Protein AF-A0A549SCI5-F1 (afdb_monomer_lite)

Foldseek 3Di:
DVPCVPPFDDDVHAGPQLVVLVVQCVVDVDPVSVVVSVVRNVVRNVCVVVVHDPVRVVVVVVVVVD

pLDDT: mean 73.76, std 9.06, range [51.25, 86.81]

Sequence (66 aa):
MWRNTALPTRILFLDGRACLPLLVFVVYWSWVTFYIAIGGMTFFIVVSWAGLTVSSVLRLLRRMLI

Structure (mmCIF, N/CA/C/O backbone):
data_AF-A0A549SCI5-F1
#
_entry.id   AF-A0A549SCI5-F1
#
loop_
_atom_site.group_PDB
_atom_site.id
_atom_site.type_symbol
_atom_site.label_atom_id
_atom_site.label_alt_id
_atom_site.label_comp_id
_atom_site.label_asym_id
_atom_site.label_entity_id
_atom_site.label_seq_id
_atom_site.pdbx_PDB_ins_code
_atom_site.Cartn_x
_atom_site.Cartn_y
_atom_site.Cartn_z
_atom_site.occupancy
_atom_site.B_iso_or_equiv
_atom_site.auth_seq_id
_atom_site.auth_comp_id
_atom_site.auth_asym_id
_atom_site.auth_atom_id
_atom_site.pdbx_PDB_model_num
ATOM 1 N N . MET A 1 1 ? 21.606 -16.719 -7.700 1.00 51.25 1 MET A N 1
ATOM 2 C CA . MET A 1 1 ? 20.463 -16.487 -6.784 1.00 51.25 1 MET A CA 1
ATOM 3 C C . MET A 1 1 ? 20.064 -15.013 -6.620 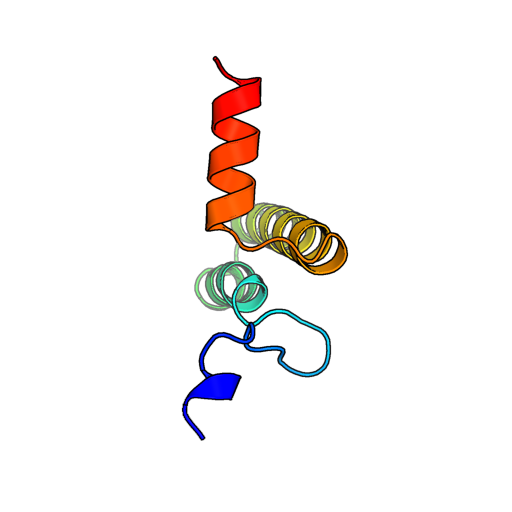1.00 51.25 1 MET A C 1
ATOM 5 O O . MET A 1 1 ? 18.917 -14.764 -6.289 1.00 51.25 1 MET A O 1
ATOM 9 N N . TRP A 1 2 ? 20.914 -14.030 -6.959 1.00 57.84 2 TRP A N 1
ATOM 10 C CA . TRP A 1 2 ? 20.569 -12.591 -6.905 1.00 57.84 2 TRP A CA 1
ATOM 11 C C . TRP A 1 2 ? 19.464 -12.141 -7.883 1.00 57.84 2 TRP A C 1
ATOM 13 O O . TRP A 1 2 ? 18.900 -11.067 -7.744 1.00 57.84 2 TRP A O 1
ATOM 23 N N . ARG A 1 3 ? 19.152 -12.946 -8.910 1.00 61.44 3 ARG A N 1
ATOM 24 C CA . ARG A 1 3 ? 18.265 -12.529 -10.011 1.00 61.44 3 ARG A CA 1
ATOM 25 C C . ARG A 1 3 ? 16.795 -12.476 -9.589 1.00 61.44 3 ARG A C 1
ATOM 27 O O . ARG A 1 3 ? 16.003 -11.792 -10.225 1.00 61.44 3 ARG A O 1
ATOM 34 N N . ASN A 1 4 ? 16.446 -13.174 -8.510 1.00 63.09 4 ASN A N 1
ATOM 35 C CA . ASN A 1 4 ? 15.068 -13.303 -8.050 1.00 63.09 4 ASN A CA 1
ATOM 36 C C . ASN A 1 4 ? 14.710 -12.315 -6.929 1.00 63.09 4 ASN A C 1
ATOM 38 O O . ASN A 1 4 ? 13.532 -12.189 -6.619 1.00 63.09 4 ASN A O 1
ATOM 42 N N . THR A 1 5 ? 15.669 -11.581 -6.349 1.00 59.25 5 THR A N 1
ATOM 43 C CA . THR A 1 5 ? 15.374 -10.560 -5.321 1.00 59.25 5 THR A CA 1
ATOM 44 C C . THR A 1 5 ? 14.679 -9.326 -5.892 1.00 59.25 5 THR A C 1
ATOM 46 O O . THR A 1 5 ? 14.040 -8.588 -5.150 1.00 59.25 5 THR A O 1
ATOM 49 N N . ALA A 1 6 ? 14.771 -9.105 -7.206 1.00 61.88 6 ALA A N 1
ATOM 50 C CA . ALA A 1 6 ? 14.070 -8.022 -7.891 1.00 61.88 6 ALA A CA 1
ATOM 51 C C . ALA A 1 6 ? 12.608 -8.364 -8.236 1.00 61.88 6 ALA A C 1
ATOM 53 O O . ALA A 1 6 ? 11.855 -7.479 -8.646 1.00 61.88 6 ALA A O 1
ATOM 54 N N . LEU A 1 7 ? 12.201 -9.632 -8.102 1.00 64.06 7 LEU A N 1
ATOM 55 C CA . LEU A 1 7 ? 10.834 -10.046 -8.400 1.00 64.06 7 LEU A CA 1
ATOM 56 C C . LEU A 1 7 ? 9.901 -9.600 -7.264 1.00 64.06 7 LEU A C 1
ATOM 58 O O . LEU A 1 7 ? 10.252 -9.736 -6.090 1.00 64.06 7 LEU A O 1
ATOM 62 N N . PRO A 1 8 ? 8.711 -9.066 -7.582 1.00 63.22 8 PRO A N 1
ATOM 63 C CA . PRO A 1 8 ? 7.735 -8.702 -6.566 1.00 63.22 8 PRO A CA 1
ATOM 64 C C . PRO A 1 8 ? 7.328 -9.944 -5.762 1.00 63.22 8 PRO A C 1
ATOM 66 O O . PRO A 1 8 ? 7.008 -10.992 -6.324 1.00 63.22 8 PRO A O 1
ATOM 69 N N . THR A 1 9 ? 7.360 -9.830 -4.434 1.00 65.12 9 THR A N 1
ATOM 70 C CA . THR A 1 9 ? 6.954 -10.894 -3.515 1.00 65.12 9 THR A CA 1
ATOM 71 C C . THR A 1 9 ? 5.447 -11.113 -3.610 1.00 65.12 9 THR A C 1
ATOM 73 O O . THR A 1 9 ? 4.658 -10.327 -3.086 1.00 65.12 9 THR A O 1
ATOM 76 N N . ARG A 1 10 ? 5.049 -12.189 -4.292 1.00 61.94 10 ARG A N 1
ATOM 77 C CA . ARG A 1 10 ? 3.657 -12.637 -4.400 1.00 61.94 10 ARG A CA 1
ATOM 78 C C . ARG A 1 10 ? 3.373 -13.705 -3.346 1.00 61.94 10 ARG A C 1
ATOM 80 O O . ARG A 1 10 ? 4.058 -14.723 -3.299 1.00 61.94 10 ARG A O 1
ATOM 87 N N . ILE A 1 11 ? 2.362 -13.477 -2.515 1.00 61.91 11 ILE A N 1
ATOM 88 C CA . ILE A 1 11 ? 1.827 -14.444 -1.552 1.00 61.91 11 ILE A CA 1
ATOM 89 C C . ILE A 1 11 ? 0.575 -15.058 -2.187 1.00 61.91 11 ILE A C 1
ATOM 91 O O . ILE A 1 11 ? -0.467 -14.407 -2.249 1.00 61.91 11 ILE A O 1
ATOM 95 N N . LEU A 1 12 ? 0.688 -16.297 -2.684 1.00 57.16 12 LEU A N 1
ATOM 96 C CA . LEU A 1 12 ? -0.319 -17.025 -3.481 1.00 57.16 12 LEU A CA 1
ATOM 97 C C . LEU A 1 12 ? -0.770 -16.301 -4.770 1.00 57.16 12 LEU A C 1
ATOM 99 O O . LEU A 1 12 ? -0.451 -16.751 -5.863 1.00 57.16 12 LEU A O 1
ATOM 103 N N . PHE A 1 13 ? -1.486 -15.186 -4.640 1.00 56.09 13 PHE A N 1
ATOM 104 C CA . PHE A 1 13 ? -2.001 -14.325 -5.716 1.00 56.09 13 PHE A CA 1
ATOM 105 C C . PHE A 1 13 ? -2.019 -12.838 -5.330 1.00 56.09 13 PHE A C 1
ATOM 107 O O . PHE A 1 13 ? -2.247 -11.980 -6.180 1.00 56.09 13 PHE A O 1
ATOM 114 N N . LEU A 1 14 ? -1.774 -12.524 -4.054 1.00 56.88 14 LEU A N 1
ATOM 115 C CA . LEU A 1 14 ? -1.702 -11.165 -3.549 1.00 56.88 14 LEU A CA 1
ATOM 116 C C . LEU A 1 14 ? -0.255 -10.689 -3.576 1.00 56.88 14 LEU A C 1
ATOM 118 O O . LEU A 1 14 ? 0.636 -11.353 -3.044 1.00 56.88 14 LEU A O 1
ATOM 122 N N . ASP A 1 15 ? -0.009 -9.510 -4.136 1.00 66.94 15 ASP A N 1
ATOM 123 C CA . ASP A 1 15 ? 1.264 -8.841 -3.890 1.00 66.94 15 ASP A CA 1
ATOM 124 C C . ASP A 1 15 ? 1.416 -8.588 -2.388 1.00 66.94 15 ASP A C 1
ATOM 126 O O . ASP A 1 15 ? 0.495 -8.088 -1.742 1.00 66.94 15 ASP A O 1
ATOM 130 N N . GLY A 1 16 ? 2.600 -8.846 -1.829 1.00 64.12 16 GLY A N 1
ATOM 131 C CA . GLY A 1 16 ? 2.883 -8.619 -0.406 1.00 64.12 16 GLY A CA 1
ATOM 132 C C . GLY A 1 16 ? 2.644 -7.171 0.045 1.00 64.12 16 GLY A C 1
ATOM 133 O O . GLY A 1 16 ? 2.492 -6.897 1.230 1.00 64.12 16 GLY A O 1
ATOM 134 N N . ARG A 1 17 ? 2.545 -6.229 -0.900 1.00 66.81 17 ARG A N 1
ATOM 135 C CA . ARG A 1 17 ? 2.197 -4.821 -0.652 1.00 66.81 17 ARG A CA 1
ATOM 136 C C . ARG A 1 17 ? 0.700 -4.614 -0.421 1.00 66.81 17 ARG A C 1
ATOM 138 O O . ARG A 1 17 ? 0.336 -3.742 0.356 1.00 66.81 17 ARG A O 1
ATOM 145 N N . ALA A 1 18 ? -0.153 -5.440 -1.028 1.00 66.81 18 ALA A N 1
ATOM 146 C CA . ALA A 1 18 ? -1.589 -5.458 -0.760 1.00 66.81 18 ALA A CA 1
ATOM 147 C C . ALA A 1 18 ? -1.908 -6.006 0.647 1.00 66.81 18 ALA A C 1
ATOM 149 O O . ALA A 1 18 ? -3.003 -5.782 1.156 1.00 66.81 18 ALA A O 1
ATOM 150 N N . CYS A 1 19 ? -0.941 -6.641 1.322 1.00 69.38 19 CYS A N 1
ATOM 151 C CA . CYS A 1 19 ? -1.076 -7.033 2.725 1.00 69.38 19 CYS A CA 1
ATOM 152 C C . CYS A 1 19 ? -0.947 -5.855 3.705 1.00 69.38 19 CYS A C 1
ATOM 154 O O . CYS A 1 19 ? -1.462 -5.959 4.812 1.00 69.38 19 CYS A O 1
ATOM 156 N N . LEU A 1 20 ? -0.314 -4.735 3.327 1.00 75.38 20 LEU A N 1
ATOM 157 C CA . LEU A 1 20 ? -0.210 -3.549 4.193 1.00 75.38 20 LEU A CA 1
ATOM 158 C C . LEU A 1 20 ? -1.581 -2.948 4.552 1.00 75.38 20 LEU A C 1
ATOM 160 O O . LEU A 1 20 ? -1.855 -2.808 5.743 1.00 75.38 20 LEU A O 1
ATOM 164 N N . PRO A 1 21 ? -2.469 -2.628 3.587 1.00 76.25 21 PRO A N 1
ATOM 165 C CA . PRO A 1 21 ? -3.804 -2.126 3.911 1.00 76.25 21 PRO A CA 1
ATOM 166 C C . PRO A 1 21 ? -4.633 -3.135 4.718 1.00 76.25 21 PRO A C 1
ATOM 168 O O . PRO A 1 21 ? -5.368 -2.744 5.621 1.00 76.25 21 PRO A O 1
ATOM 171 N N . LEU A 1 22 ? -4.469 -4.432 4.446 1.00 76.38 22 LEU A N 1
ATOM 172 C CA . LEU A 1 22 ? -5.140 -5.493 5.196 1.00 76.38 22 LEU A CA 1
ATOM 173 C C . LEU A 1 22 ? -4.650 -5.558 6.653 1.00 76.38 22 LEU A C 1
ATOM 175 O O . LEU A 1 22 ? -5.459 -5.699 7.566 1.00 76.38 22 LEU A O 1
ATOM 179 N N . LEU A 1 23 ? -3.349 -5.372 6.890 1.00 78.38 23 LEU A N 1
ATOM 180 C CA . LEU A 1 23 ? -2.765 -5.327 8.232 1.00 78.38 23 LEU A CA 1
ATOM 181 C C . LEU A 1 23 ? -3.277 -4.120 9.031 1.00 78.38 23 LEU A C 1
ATOM 183 O O . LEU A 1 23 ? -3.601 -4.271 10.206 1.00 78.38 23 LEU A O 1
ATOM 187 N N . VAL A 1 24 ? -3.433 -2.950 8.399 1.00 79.94 24 VAL A N 1
ATOM 188 C CA . VAL A 1 24 ? -4.016 -1.759 9.050 1.00 79.94 24 VAL A CA 1
ATOM 189 C C . VAL A 1 24 ? -5.445 -2.027 9.531 1.00 79.94 24 VAL A C 1
ATOM 191 O O . VAL A 1 24 ? -5.794 -1.630 10.640 1.00 79.94 24 VAL A O 1
ATOM 194 N N . PHE A 1 25 ? -6.254 -2.735 8.739 1.00 77.06 25 PHE A N 1
ATOM 195 C CA . PHE A 1 25 ? -7.608 -3.115 9.147 1.00 77.06 25 PHE A CA 1
ATOM 196 C C . PHE A 1 25 ? -7.619 -4.101 10.324 1.00 77.06 25 PHE A C 1
ATOM 198 O O . PHE A 1 25 ? -8.413 -3.940 11.247 1.00 77.06 25 PHE A O 1
ATOM 205 N N . VAL A 1 26 ? -6.715 -5.087 10.326 1.00 81.50 26 VAL A N 1
ATOM 206 C CA . VAL A 1 26 ? -6.602 -6.053 11.433 1.00 81.50 26 VAL A CA 1
ATOM 207 C C . VAL A 1 26 ? -6.164 -5.372 12.736 1.00 81.50 26 VAL A C 1
ATOM 209 O O . VAL A 1 26 ? -6.667 -5.722 13.799 1.00 81.50 26 VAL A O 1
ATOM 212 N N . VAL A 1 27 ? -5.253 -4.393 12.669 1.00 85.25 27 VAL A N 1
ATOM 213 C CA . VAL A 1 27 ? -4.756 -3.665 13.853 1.00 85.25 27 VAL A CA 1
ATOM 214 C C . VAL A 1 27 ? -5.788 -2.674 14.392 1.00 85.25 27 VAL A C 1
ATOM 216 O O . VAL A 1 27 ? -5.938 -2.546 15.605 1.00 85.25 27 VAL A O 1
ATOM 219 N N . TYR A 1 28 ? -6.498 -1.966 13.511 1.00 79.31 28 TYR A N 1
ATOM 220 C CA . TYR A 1 28 ? -7.515 -0.996 13.902 1.00 79.31 28 TYR A CA 1
ATOM 221 C C . TYR A 1 28 ? -8.839 -1.333 13.228 1.00 79.31 28 TYR A C 1
ATOM 223 O O . TYR A 1 28 ? -9.104 -0.935 12.091 1.00 79.31 28 TYR A O 1
ATOM 231 N N . TRP A 1 29 ? -9.676 -2.068 13.956 1.00 77.38 29 TRP A N 1
ATOM 232 C CA . TRP A 1 29 ? -10.969 -2.525 13.467 1.00 77.38 29 TRP A CA 1
ATOM 233 C C . TRP A 1 29 ? -11.994 -1.386 13.498 1.00 77.38 29 TRP A C 1
ATOM 235 O O . TRP A 1 29 ? -12.624 -1.108 14.518 1.00 77.38 29 TRP A O 1
ATOM 245 N N . SER A 1 30 ? -12.145 -0.695 12.371 1.00 84.38 30 SER A N 1
ATOM 246 C CA . SER A 1 30 ? -13.103 0.392 12.187 1.00 84.38 30 SER A CA 1
ATOM 247 C C . SER A 1 30 ? -13.666 0.370 10.768 1.00 84.38 30 SER A C 1
ATOM 249 O O . SER A 1 30 ? -13.024 -0.080 9.819 1.00 84.38 30 SER A O 1
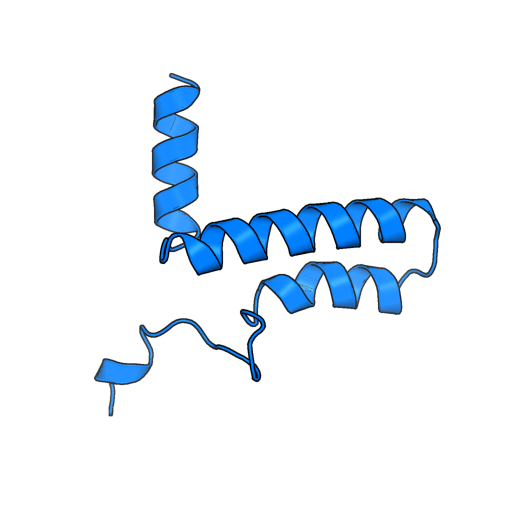ATOM 251 N N . TRP A 1 31 ? -14.878 0.892 10.597 1.00 85.31 31 TRP A N 1
ATOM 252 C CA . TRP A 1 31 ? -15.507 1.017 9.281 1.00 85.31 31 TRP A CA 1
ATOM 253 C C . TRP A 1 31 ? -14.69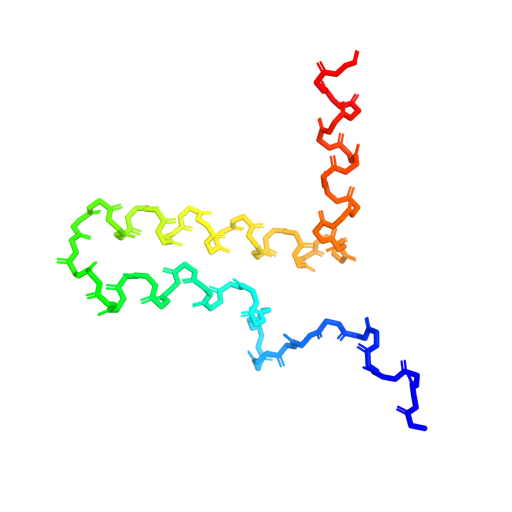1 1.907 8.335 1.00 85.31 31 TRP A C 1
ATOM 255 O O . TRP A 1 31 ? -14.625 1.643 7.140 1.00 85.31 31 TRP A O 1
ATOM 265 N N . VAL A 1 32 ? -14.003 2.923 8.862 1.00 83.94 32 VAL A N 1
ATOM 266 C CA . VAL A 1 32 ? -13.136 3.801 8.059 1.00 83.94 32 VAL A CA 1
ATOM 267 C C . VAL A 1 32 ? -11.918 3.042 7.533 1.00 83.94 32 VAL A C 1
ATOM 269 O O . VAL A 1 32 ? -11.600 3.123 6.347 1.00 83.94 32 VAL A O 1
ATOM 272 N N . THR A 1 33 ? -11.253 2.262 8.389 1.00 83.56 33 THR A N 1
ATOM 273 C CA . THR A 1 33 ? -10.098 1.453 7.979 1.00 83.56 33 THR A CA 1
ATOM 274 C C . THR A 1 33 ? -10.489 0.329 7.038 1.00 83.56 33 THR A C 1
ATOM 276 O O . THR A 1 33 ? -9.684 -0.018 6.182 1.00 83.56 33 THR A O 1
ATOM 279 N N . PHE A 1 34 ? -11.724 -0.171 7.107 1.00 82.50 34 PHE A N 1
ATOM 280 C CA . PHE A 1 34 ? -12.258 -1.113 6.124 1.00 82.50 34 PHE A CA 1
ATOM 281 C C . PHE A 1 34 ? -12.312 -0.510 4.712 1.00 82.50 34 PHE A C 1
ATOM 283 O O . PHE A 1 34 ? -11.779 -1.099 3.771 1.00 82.50 34 PHE A O 1
ATOM 290 N N . TYR A 1 35 ? -12.878 0.693 4.556 1.00 84.06 35 TYR A N 1
ATOM 291 C CA . TYR A 1 35 ? -12.927 1.367 3.252 1.00 84.06 35 TYR A CA 1
ATOM 292 C C . TYR A 1 35 ? -11.530 1.709 2.721 1.00 84.06 35 TYR A C 1
ATOM 294 O O . TYR A 1 35 ? -11.254 1.509 1.536 1.00 84.06 35 TYR A O 1
ATOM 302 N N . ILE A 1 36 ? -10.626 2.166 3.595 1.00 83.62 36 ILE A N 1
ATOM 303 C CA . ILE A 1 36 ? -9.226 2.433 3.232 1.00 83.62 36 ILE A CA 1
ATOM 304 C C . ILE A 1 36 ? -8.522 1.139 2.813 1.00 83.62 36 ILE A C 1
ATOM 306 O O . ILE A 1 36 ? -7.783 1.132 1.827 1.0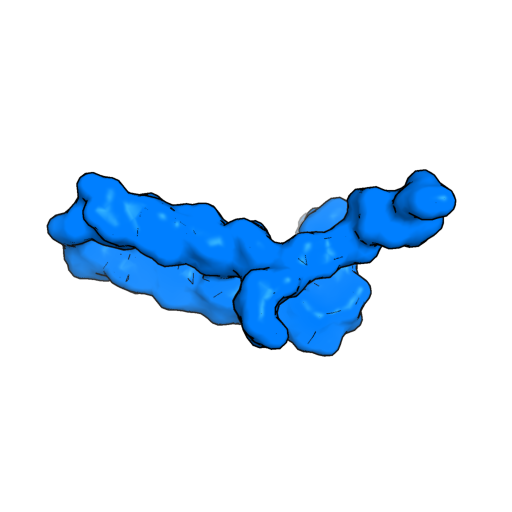0 83.62 36 ILE A O 1
ATOM 310 N N . ALA A 1 37 ? -8.765 0.039 3.528 1.00 83.12 37 ALA A N 1
ATOM 311 C CA . ALA A 1 37 ? -8.156 -1.243 3.228 1.00 83.12 37 ALA A CA 1
ATOM 312 C C . ALA A 1 37 ? -8.615 -1.773 1.868 1.00 83.12 37 ALA A C 1
ATOM 314 O O . ALA A 1 37 ? -7.772 -2.137 1.052 1.00 83.12 37 ALA A O 1
ATOM 315 N N . ILE A 1 38 ? -9.920 -1.735 1.579 1.00 86.44 38 ILE A N 1
ATOM 316 C CA . ILE A 1 38 ? -10.466 -2.122 0.270 1.00 86.44 38 ILE A CA 1
ATOM 317 C C . ILE A 1 38 ? -9.902 -1.238 -0.843 1.00 86.44 38 ILE A C 1
ATOM 319 O O . ILE A 1 38 ? -9.459 -1.758 -1.870 1.00 86.44 38 ILE A O 1
ATOM 323 N N . GLY A 1 39 ? -9.879 0.084 -0.647 1.00 86.81 39 GLY A N 1
ATOM 324 C CA . GLY A 1 39 ? -9.349 1.021 -1.639 1.00 86.81 39 GLY A CA 1
ATOM 325 C C . GLY A 1 39 ? -7.870 0.766 -1.938 1.00 86.81 39 GLY A C 1
ATOM 326 O O . GLY A 1 39 ? -7.482 0.619 -3.098 1.00 86.81 39 GLY A O 1
ATOM 327 N N . GLY A 1 40 ? -7.052 0.629 -0.892 1.00 83.56 40 GLY A N 1
ATOM 328 C CA . GLY A 1 40 ? -5.627 0.326 -1.018 1.00 83.56 40 GLY A CA 1
ATOM 329 C C . GLY A 1 40 ? -5.375 -1.037 -1.661 1.00 83.56 40 GLY A C 1
ATOM 330 O O . GLY A 1 40 ? -4.549 -1.151 -2.565 1.00 83.56 40 GLY A O 1
ATOM 331 N N . MET A 1 41 ? -6.112 -2.067 -1.247 1.00 83.50 41 MET A N 1
ATOM 332 C CA . MET A 1 41 ? -5.990 -3.420 -1.790 1.00 83.50 41 MET A CA 1
ATOM 333 C C . MET A 1 41 ? -6.346 -3.450 -3.279 1.00 83.50 41 MET A C 1
ATOM 335 O O . MET A 1 41 ? -5.572 -3.973 -4.075 1.00 83.50 41 MET A O 1
ATOM 339 N N . THR A 1 42 ? -7.451 -2.809 -3.670 1.00 82.62 42 THR A N 1
ATOM 340 C CA . THR A 1 42 ? -7.876 -2.706 -5.075 1.00 82.62 42 THR A CA 1
ATOM 341 C C . THR A 1 42 ? -6.834 -1.969 -5.913 1.00 82.62 42 THR A C 1
ATOM 343 O O . THR A 1 42 ? -6.461 -2.444 -6.983 1.00 82.62 42 THR A O 1
ATOM 346 N N . PHE A 1 43 ? -6.289 -0.856 -5.409 1.00 82.06 43 PHE A N 1
ATOM 347 C CA . PHE A 1 43 ? -5.224 -0.122 -6.091 1.00 82.06 43 PHE A CA 1
ATOM 348 C C . PHE A 1 43 ? -3.987 -0.999 -6.329 1.00 82.06 43 PHE A C 1
ATOM 350 O O . PHE A 1 43 ? -3.505 -1.098 -7.457 1.00 82.06 43 PHE A O 1
ATOM 357 N N . PHE A 1 44 ? -3.494 -1.686 -5.295 1.00 78.12 44 PHE A N 1
ATOM 358 C CA . PHE A 1 44 ? -2.326 -2.556 -5.435 1.00 78.12 44 PHE A CA 1
ATOM 359 C C . PHE A 1 44 ? -2.593 -3.770 -6.332 1.00 78.12 44 PHE A C 1
ATOM 361 O O . PHE A 1 44 ? -1.695 -4.163 -7.072 1.00 78.12 44 PHE A O 1
ATOM 368 N N . ILE A 1 45 ? -3.812 -4.319 -6.335 1.00 78.62 45 ILE A N 1
ATOM 369 C CA . ILE A 1 45 ? -4.214 -5.388 -7.262 1.00 78.62 45 ILE A CA 1
ATOM 370 C C . ILE A 1 45 ? -4.169 -4.897 -8.712 1.00 78.62 45 ILE A C 1
ATOM 372 O O . ILE A 1 45 ? -3.587 -5.573 -9.557 1.00 78.62 45 ILE A O 1
ATOM 376 N N . VAL A 1 46 ? -4.717 -3.715 -9.011 1.00 78.81 46 VAL A N 1
ATOM 377 C CA . VAL A 1 46 ? -4.696 -3.143 -10.371 1.00 78.81 46 VAL A CA 1
ATOM 378 C C . VAL A 1 46 ? -3.260 -2.891 -10.839 1.00 78.81 46 VAL A C 1
ATOM 380 O O . VAL A 1 46 ? -2.907 -3.216 -11.971 1.00 78.81 46 VAL A O 1
ATOM 383 N N . VAL A 1 47 ? -2.404 -2.375 -9.954 1.00 77.06 47 VAL A N 1
ATOM 384 C CA . VAL A 1 47 ? -0.975 -2.170 -10.238 1.00 77.06 47 VAL A CA 1
ATOM 385 C C . VAL A 1 47 ? -0.254 -3.498 -10.493 1.00 77.06 47 VAL A C 1
ATOM 387 O O . VAL A 1 47 ? 0.537 -3.593 -11.434 1.00 77.06 47 VAL A O 1
ATOM 390 N N . SER A 1 48 ? -0.565 -4.528 -9.701 1.00 74.00 48 SER A N 1
ATOM 391 C CA . SER A 1 48 ? -0.046 -5.887 -9.884 1.00 74.00 48 SER A CA 1
ATOM 392 C C . SER A 1 48 ? -0.449 -6.482 -11.225 1.00 74.00 48 SER A C 1
ATOM 394 O O . SER A 1 48 ? 0.372 -7.078 -11.926 1.00 74.00 48 SER A O 1
ATOM 396 N N . TRP A 1 49 ? -1.719 -6.294 -11.592 1.00 72.94 49 TRP A N 1
ATOM 397 C CA . TRP A 1 49 ? -2.293 -6.782 -12.837 1.00 72.94 49 TRP A CA 1
ATOM 398 C C . TRP A 1 49 ? -1.660 -6.098 -14.051 1.00 72.94 49 TRP A C 1
ATOM 400 O O . TRP A 1 49 ? -1.344 -6.759 -15.035 1.00 72.94 49 TRP A O 1
ATOM 410 N N . ALA A 1 50 ? -1.354 -4.803 -13.938 1.00 75.12 50 ALA A N 1
ATOM 411 C CA . ALA A 1 50 ? -0.594 -4.063 -14.942 1.00 75.12 50 ALA A CA 1
ATOM 412 C C . ALA A 1 50 ? 0.894 -4.474 -15.028 1.00 75.12 50 ALA A C 1
ATOM 414 O O . ALA A 1 50 ? 1.612 -3.987 -15.899 1.00 75.12 50 ALA A O 1
ATOM 415 N N . GLY A 1 51 ? 1.388 -5.330 -14.122 1.00 69.81 51 GLY A N 1
ATOM 416 C CA . GLY A 1 51 ? 2.799 -5.727 -14.055 1.00 69.81 51 GLY A CA 1
ATOM 417 C C . GLY A 1 51 ? 3.741 -4.571 -13.705 1.00 69.81 51 GLY A C 1
ATOM 418 O O . GLY A 1 51 ? 4.948 -4.655 -13.938 1.00 69.81 51 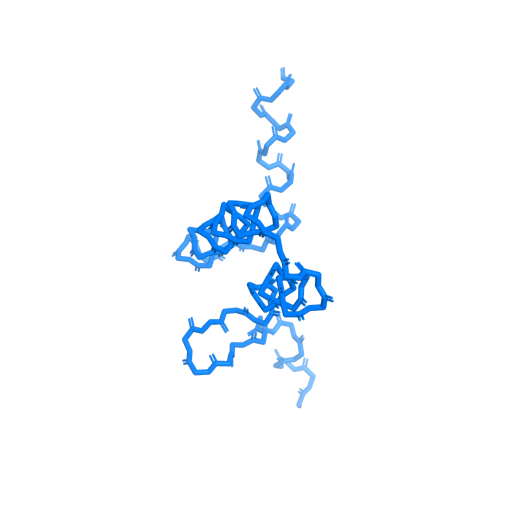GLY A O 1
ATOM 419 N N . LEU A 1 52 ? 3.203 -3.472 -13.167 1.00 70.75 52 LEU A N 1
ATOM 420 C CA . LEU A 1 52 ? 3.958 -2.261 -12.878 1.00 70.75 52 LEU A CA 1
ATOM 421 C C . LEU A 1 52 ? 4.510 -2.300 -11.455 1.00 70.75 52 LEU A C 1
ATOM 423 O O . LEU A 1 52 ? 3.855 -2.712 -10.501 1.00 70.75 52 LEU A O 1
ATOM 427 N N . THR A 1 53 ? 5.729 -1.793 -11.287 1.00 71.69 53 THR A N 1
ATOM 428 C CA . THR A 1 53 ? 6.259 -1.529 -9.947 1.00 71.69 53 THR A CA 1
ATOM 429 C C . THR A 1 53 ? 5.682 -0.221 -9.400 1.00 71.69 53 THR A C 1
ATOM 431 O O . THR A 1 53 ? 5.385 0.703 -10.156 1.00 71.69 53 THR A O 1
ATOM 434 N N . VAL A 1 54 ? 5.562 -0.102 -8.073 1.00 66.06 54 VAL A N 1
ATOM 435 C CA . VAL A 1 54 ? 5.056 1.125 -7.413 1.00 66.06 54 VAL A CA 1
ATOM 436 C C . VAL A 1 54 ? 5.849 2.375 -7.821 1.00 66.06 54 VAL A C 1
ATOM 438 O O . VAL A 1 54 ? 5.268 3.438 -8.012 1.00 66.06 54 VAL A O 1
ATOM 441 N N . SER A 1 55 ? 7.162 2.255 -8.026 1.00 67.44 55 SER A N 1
ATOM 442 C CA . SER A 1 55 ? 8.004 3.349 -8.522 1.00 67.44 55 SER A CA 1
ATOM 443 C C . SER A 1 55 ? 7.667 3.748 -9.965 1.00 67.44 55 SER A C 1
ATOM 445 O O . SER A 1 55 ? 7.669 4.940 -10.275 1.00 67.44 55 SER A O 1
ATOM 447 N N . SER A 1 56 ? 7.329 2.792 -10.837 1.00 70.38 56 SER A N 1
ATOM 448 C CA . SER A 1 56 ? 6.834 3.073 -12.194 1.00 70.38 56 SER A CA 1
ATOM 449 C C . SER A 1 56 ? 5.473 3.771 -12.172 1.00 70.38 56 SER A C 1
ATOM 451 O O . SER A 1 56 ? 5.273 4.732 -12.911 1.00 70.38 56 SER A O 1
ATOM 453 N N . VAL A 1 57 ? 4.562 3.342 -11.293 1.00 71.44 57 VAL A N 1
ATOM 454 C CA . VAL A 1 57 ? 3.245 3.979 -11.125 1.00 71.44 57 VAL A CA 1
ATOM 455 C C . VAL A 1 57 ? 3.394 5.402 -10.609 1.00 71.44 57 VAL A C 1
ATOM 457 O O . VAL A 1 57 ? 2.786 6.303 -11.167 1.00 71.44 57 VAL A O 1
ATOM 460 N N . LEU A 1 58 ? 4.260 5.645 -9.622 1.00 74.19 58 LEU A N 1
ATOM 461 C CA . LEU A 1 58 ? 4.550 6.999 -9.137 1.00 74.19 58 LEU A CA 1
ATOM 462 C C . LEU A 1 58 ? 5.120 7.907 -10.236 1.00 74.19 58 LEU A C 1
ATOM 464 O O . LEU A 1 58 ? 4.776 9.085 -10.292 1.00 74.19 58 LEU A O 1
ATOM 468 N N . ARG A 1 59 ? 5.964 7.375 -11.133 1.00 78.38 59 ARG A N 1
ATOM 469 C CA . ARG A 1 59 ? 6.448 8.122 -12.308 1.00 78.38 59 ARG A CA 1
ATOM 470 C C . ARG A 1 59 ? 5.325 8.437 -13.294 1.00 78.38 59 ARG A C 1
ATOM 472 O O . ARG A 1 59 ? 5.264 9.563 -13.777 1.00 78.38 59 ARG A O 1
ATOM 479 N N . LEU A 1 60 ? 4.449 7.473 -13.576 1.00 78.31 60 LEU A N 1
ATOM 480 C CA . LEU A 1 60 ? 3.293 7.673 -14.453 1.00 78.31 60 LEU A CA 1
ATOM 481 C C . LEU A 1 60 ? 2.336 8.714 -13.865 1.00 78.31 60 LEU A C 1
ATOM 483 O O . LEU A 1 60 ? 1.939 9.643 -14.554 1.00 78.31 60 LEU A O 1
ATOM 487 N N . LEU A 1 61 ? 2.026 8.590 -12.577 1.00 79.94 61 LEU A N 1
ATOM 488 C CA . LEU A 1 61 ? 1.109 9.470 -11.863 1.00 79.94 61 LEU A CA 1
ATOM 489 C C . LEU A 1 61 ? 1.666 10.895 -11.796 1.00 79.94 61 LEU A C 1
ATOM 491 O O . LEU A 1 61 ? 0.941 11.842 -12.071 1.00 79.94 61 LEU A O 1
ATOM 495 N N . ARG A 1 62 ? 2.979 11.048 -11.566 1.00 80.25 62 ARG A N 1
ATOM 496 C CA . ARG A 1 62 ? 3.671 12.340 -11.6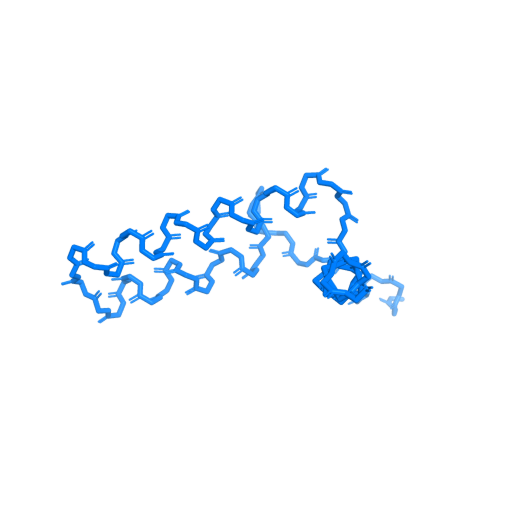82 1.00 80.25 62 ARG A CA 1
ATOM 497 C C . ARG A 1 62 ? 3.549 12.946 -13.083 1.00 80.25 62 ARG A C 1
ATOM 499 O O . ARG A 1 62 ? 3.336 14.143 -13.181 1.00 80.25 62 ARG A O 1
ATOM 506 N N . ARG A 1 63 ? 3.674 12.141 -14.143 1.00 85.88 63 ARG A N 1
ATOM 507 C CA . ARG A 1 63 ? 3.524 12.590 -15.541 1.00 85.88 63 ARG A CA 1
ATOM 508 C C . ARG A 1 63 ? 2.087 12.965 -15.916 1.00 85.88 63 ARG A C 1
ATOM 510 O O . ARG A 1 63 ? 1.888 13.628 -16.915 1.00 85.88 63 ARG A O 1
ATOM 517 N N . MET A 1 64 ? 1.089 12.476 -15.188 1.00 78.19 64 MET A N 1
ATOM 518 C CA . MET A 1 64 ? -0.313 12.847 -15.418 1.00 78.19 64 MET A CA 1
ATOM 519 C C . MET A 1 64 ? -0.702 14.127 -14.664 1.00 78.19 64 MET A C 1
ATOM 521 O O . MET A 1 64 ? -1.674 14.776 -15.030 1.00 78.19 64 MET A O 1
ATOM 525 N N . LEU A 1 65 ? 0.026 14.457 -13.593 1.00 79.31 65 LEU A N 1
ATOM 526 C CA . LEU A 1 65 ? -0.225 15.613 -12.724 1.00 79.31 65 LEU A CA 1
ATOM 527 C C . LEU A 1 65 ? 0.533 16.882 -13.161 1.00 79.31 65 LEU A C 1
ATOM 529 O O . LEU A 1 65 ? 0.163 17.972 -12.736 1.00 79.31 65 LEU A O 1
ATOM 533 N N . ILE A 1 66 ? 1.592 16.728 -13.965 1.00 73.88 66 ILE A N 1
ATOM 534 C CA . ILE A 1 66 ? 2.421 17.784 -14.578 1.00 73.88 66 ILE A CA 1
ATOM 535 C C . ILE A 1 66 ? 2.260 17.686 -16.088 1.00 73.88 66 ILE A C 1
ATOM 537 O O . ILE A 1 66 ? 2.025 18.736 -16.719 1.00 73.88 66 ILE A O 1
#

Radius of gyration: 13.87 Å; chains: 1; bounding box: 36×35×29 Å

Organism: Methylosinus sporium (NCBI:txid428)

InterPro domains:
  IPR047756 IcmT-like [NF038220] (2-66)
  IPR047756 IcmT-like [PF28014] (2-65)

Secondary structure (DSSP, 8-state):
-GGGTTS--EETTEETTTHHHHHHHHHS--HHHHHHHHHHHHHHHHHHHTT--HHHHHHHHHHHH-